Protein AF-A0A357V0J3-F1 (afdb_monomer_lite)

pLDDT: mean 96.47, std 3.61, range [70.94, 98.75]

Structure (mmCIF, N/CA/C/O backbone):
data_AF-A0A357V0J3-F1
#
_entry.id   AF-A0A357V0J3-F1
#
loop_
_atom_site.group_PDB
_atom_site.id
_atom_site.type_symbol
_atom_site.label_atom_id
_atom_site.label_alt_id
_atom_site.label_comp_id
_atom_site.label_asym_id
_atom_site.label_entity_i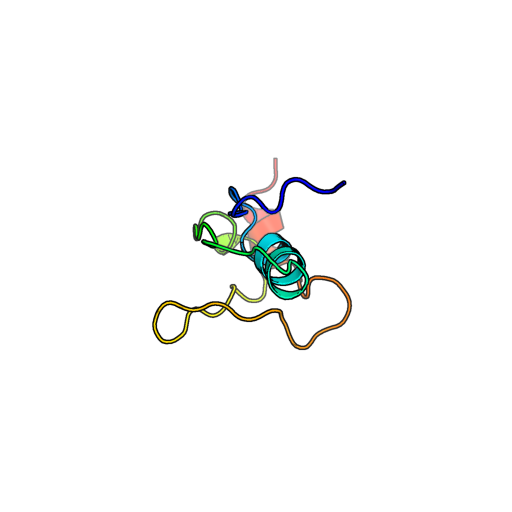d
_atom_site.label_seq_id
_atom_site.pdbx_PDB_ins_code
_atom_site.Cartn_x
_atom_site.Cartn_y
_atom_site.Cartn_z
_atom_site.occupancy
_atom_site.B_iso_or_equiv
_atom_site.auth_seq_id
_atom_site.auth_comp_id
_atom_site.auth_asym_id
_atom_site.auth_atom_id
_atom_site.pdbx_PDB_model_num
ATOM 1 N N . ALA A 1 1 ? 6.255 -5.158 -28.559 1.00 70.94 1 ALA A N 1
ATOM 2 C CA . ALA A 1 1 ? 7.244 -5.223 -27.460 1.00 70.94 1 ALA A CA 1
ATOM 3 C C . ALA A 1 1 ? 6.737 -4.387 -26.284 1.00 70.94 1 ALA A C 1
ATOM 5 O O . ALA A 1 1 ? 5.924 -3.501 -26.524 1.00 70.94 1 ALA A O 1
ATOM 6 N N . ALA A 1 2 ? 7.163 -4.670 -25.047 1.00 87.69 2 ALA A N 1
ATOM 7 C CA . ALA A 1 2 ? 6.822 -3.851 -23.876 1.00 87.69 2 ALA A CA 1
ATOM 8 C C . ALA A 1 2 ? 7.659 -2.554 -23.841 1.00 87.69 2 ALA A C 1
ATOM 10 O O . ALA A 1 2 ? 8.781 -2.542 -24.337 1.00 87.69 2 ALA A O 1
ATOM 11 N N . ALA A 1 3 ? 7.122 -1.470 -23.267 1.00 93.88 3 ALA A N 1
ATOM 12 C CA . ALA A 1 3 ? 7.736 -0.133 -23.319 1.00 93.88 3 ALA A CA 1
ATOM 13 C C . ALA A 1 3 ? 8.837 0.129 -22.266 1.00 93.88 3 ALA A C 1
ATOM 15 O O . ALA A 1 3 ? 9.522 1.140 -22.359 1.00 93.88 3 ALA A O 1
ATOM 16 N N . HIS A 1 4 ? 9.007 -0.754 -21.271 1.00 94.31 4 HIS A N 1
ATOM 17 C CA . HIS A 1 4 ? 10.030 -0.659 -20.211 1.00 94.31 4 HIS A CA 1
ATOM 18 C C . HIS A 1 4 ? 10.088 0.687 -19.459 1.00 94.31 4 HIS A C 1
ATOM 20 O O . HIS A 1 4 ? 11.143 1.088 -18.970 1.00 94.31 4 HIS A O 1
ATOM 26 N N . LEU A 1 5 ? 8.955 1.381 -19.345 1.00 98.00 5 LEU A N 1
ATOM 27 C CA . LEU A 1 5 ? 8.889 2.655 -18.636 1.00 98.00 5 LEU A CA 1
ATOM 28 C C . LEU A 1 5 ? 8.908 2.447 -17.109 1.00 98.00 5 LEU A C 1
ATOM 30 O O . LEU A 1 5 ? 8.320 1.467 -16.629 1.00 98.00 5 LEU A O 1
ATOM 34 N N . PRO A 1 6 ? 9.544 3.357 -16.341 1.00 98.44 6 PRO A N 1
ATOM 35 C CA . PRO A 1 6 ? 9.459 3.360 -14.884 1.00 98.44 6 PRO A CA 1
ATOM 36 C C . PRO A 1 6 ? 8.004 3.463 -14.414 1.00 98.44 6 PRO A C 1
ATOM 38 O O . PRO A 1 6 ? 7.244 4.288 -14.922 1.00 98.44 6 PRO A O 1
ATOM 41 N N . LEU A 1 7 ? 7.628 2.639 -13.438 1.00 98.50 7 LEU A N 1
ATOM 42 C CA . LEU A 1 7 ? 6.278 2.573 -12.886 1.00 98.50 7 LEU A CA 1
ATOM 43 C C . LEU A 1 7 ? 6.312 2.911 -11.397 1.00 98.50 7 LEU A C 1
ATOM 45 O O . LEU A 1 7 ? 6.932 2.203 -10.605 1.00 98.50 7 LEU A O 1
ATOM 49 N N . SER A 1 8 ? 5.614 3.978 -11.026 1.00 98.75 8 SER A N 1
ATOM 50 C CA . SER A 1 8 ? 5.297 4.310 -9.634 1.00 98.75 8 SER A CA 1
ATOM 51 C C . SER A 1 8 ? 3.838 3.967 -9.327 1.00 98.75 8 SER A C 1
ATOM 53 O O . SER A 1 8 ? 3.042 3.773 -10.247 1.00 98.75 8 SER A O 1
ATOM 55 N N . SER A 1 9 ? 3.478 3.906 -8.049 1.00 98.56 9 SER A N 1
ATOM 56 C CA . SER A 1 9 ? 2.080 3.784 -7.620 1.00 98.56 9 SER A CA 1
ATOM 57 C C . SER A 1 9 ? 1.482 5.133 -7.221 1.00 98.56 9 SER A C 1
ATOM 59 O O . SER A 1 9 ? 2.219 6.084 -6.965 1.00 98.56 9 SER A O 1
ATOM 61 N N . HIS A 1 10 ? 0.150 5.186 -7.137 1.00 98.75 10 HIS A N 1
ATOM 62 C CA . HIS A 1 10 ? -0.592 6.301 -6.553 1.00 98.75 10 HIS A CA 1
ATOM 63 C C . HIS A 1 10 ? -1.617 5.756 -5.548 1.00 98.75 10 HIS A C 1
ATOM 65 O O . HIS A 1 10 ? -2.440 4.911 -5.911 1.00 98.75 10 HIS A O 1
ATOM 71 N N . LEU A 1 11 ? -1.549 6.240 -4.308 1.00 98.00 11 LEU A N 1
ATOM 72 C CA . LEU A 1 11 ? -2.322 5.820 -3.138 1.00 98.00 11 LEU A CA 1
ATOM 73 C C . LEU A 1 11 ? -2.199 4.316 -2.820 1.00 98.00 11 LEU A C 1
ATOM 75 O O . LEU A 1 11 ? -1.315 3.605 -3.314 1.00 98.00 11 LEU A O 1
ATOM 79 N N . TYR A 1 12 ? -3.092 3.853 -1.939 1.00 97.75 12 TYR A N 1
ATOM 80 C CA . TYR A 1 12 ? -3.232 2.461 -1.504 1.00 97.75 12 TYR A CA 1
ATOM 81 C C . TYR A 1 12 ? -1.886 1.799 -1.172 1.00 97.75 12 TYR A C 1
ATOM 83 O O . TYR A 1 12 ? -1.574 0.754 -1.753 1.00 97.75 12 TYR A O 1
ATOM 91 N N . PRO A 1 13 ? -1.037 2.409 -0.324 1.00 97.81 13 PRO A N 1
ATOM 92 C CA . PRO A 1 13 ? 0.335 1.950 -0.130 1.00 97.81 13 PRO A CA 1
ATOM 93 C C . PRO A 1 13 ? 0.416 0.481 0.315 1.00 97.81 13 PRO A C 1
ATOM 95 O O . PRO A 1 13 ? 1.316 -0.238 -0.122 1.00 97.81 13 PRO A O 1
ATOM 98 N N . GLU A 1 14 ? -0.565 0.003 1.083 1.00 97.25 14 GLU A N 1
ATOM 99 C CA . GLU A 1 14 ? -0.686 -1.380 1.560 1.00 97.25 14 GLU A CA 1
ATOM 100 C C . GLU A 1 14 ? -0.852 -2.383 0.412 1.00 97.25 14 GLU A C 1
ATOM 102 O O . GLU A 1 14 ? -0.355 -3.499 0.481 1.00 97.25 14 GLU A O 1
ATOM 107 N N . ILE A 1 15 ? -1.519 -1.990 -0.676 1.00 97.50 15 ILE A N 1
ATOM 108 C CA . ILE A 1 15 ? -1.727 -2.835 -1.862 1.00 97.50 15 ILE A CA 1
ATOM 109 C C . ILE A 1 15 ? -0.585 -2.614 -2.858 1.00 97.50 15 ILE A C 1
ATOM 111 O O . ILE A 1 15 ? -0.001 -3.557 -3.401 1.00 97.50 15 ILE A O 1
ATOM 115 N N . SER A 1 16 ? -0.240 -1.348 -3.081 1.00 98.31 16 SER A N 1
ATOM 116 C CA . SER A 1 16 ? 0.778 -0.904 -4.026 1.00 98.31 16 SER A CA 1
ATOM 117 C C . SER A 1 16 ? 2.154 -1.494 -3.722 1.00 98.31 16 SER A C 1
ATOM 119 O O . SER A 1 16 ? 2.880 -1.832 -4.656 1.00 98.31 16 SER A O 1
ATOM 121 N N . VAL A 1 17 ? 2.511 -1.703 -2.448 1.00 98.12 17 VAL A N 1
ATOM 122 C CA . VAL A 1 17 ? 3.794 -2.321 -2.075 1.00 98.12 17 VAL A CA 1
ATOM 123 C C . VAL A 1 17 ? 3.934 -3.747 -2.626 1.00 98.12 17 VAL A C 1
ATOM 125 O O . VAL A 1 17 ? 5.012 -4.112 -3.098 1.00 98.12 17 VAL A O 1
ATOM 128 N N . HIS A 1 18 ? 2.848 -4.530 -2.663 1.00 98.12 18 HIS A N 1
ATOM 129 C CA . HIS A 1 18 ? 2.846 -5.877 -3.246 1.00 98.12 18 HIS A CA 1
ATOM 130 C C . HIS A 1 18 ? 3.008 -5.816 -4.771 1.00 98.12 18 HIS A C 1
ATOM 132 O O . HIS A 1 18 ? 3.831 -6.533 -5.345 1.00 98.12 18 HIS A O 1
ATOM 138 N N . LEU A 1 19 ? 2.260 -4.926 -5.433 1.00 98.19 19 LEU A N 1
ATOM 139 C CA . LEU A 1 19 ? 2.311 -4.764 -6.889 1.00 98.19 19 LEU A CA 1
ATOM 140 C C . LEU A 1 19 ? 3.684 -4.273 -7.358 1.00 98.19 19 LEU A C 1
ATOM 142 O O . LEU A 1 19 ? 4.252 -4.814 -8.310 1.00 98.19 19 LEU A O 1
ATOM 146 N N . LEU A 1 20 ? 4.257 -3.286 -6.669 1.00 98.44 20 LEU A N 1
ATOM 147 C CA . LEU A 1 20 ? 5.586 -2.774 -6.983 1.00 98.44 20 LEU A CA 1
ATOM 148 C C . LEU A 1 20 ? 6.668 -3.815 -6.705 1.00 98.44 20 LEU A C 1
ATOM 150 O O . LEU A 1 20 ? 7.571 -3.945 -7.526 1.00 98.44 20 LEU A O 1
ATOM 154 N N . ALA A 1 21 ? 6.572 -4.612 -5.635 1.00 97.56 21 ALA A N 1
ATOM 155 C CA . ALA A 1 21 ? 7.525 -5.695 -5.376 1.00 97.56 21 ALA A CA 1
ATOM 156 C C . ALA A 1 21 ? 7.617 -6.694 -6.547 1.00 97.56 21 ALA A C 1
ATOM 158 O O . ALA A 1 21 ? 8.713 -7.152 -6.876 1.00 97.56 21 ALA A O 1
ATOM 159 N N . ALA A 1 22 ? 6.496 -6.962 -7.224 1.00 97.25 22 ALA A N 1
ATOM 160 C CA . ALA A 1 22 ? 6.429 -7.815 -8.410 1.00 97.25 22 ALA A CA 1
ATOM 161 C C . ALA A 1 22 ? 6.727 -7.088 -9.740 1.00 97.25 22 ALA A C 1
ATOM 163 O O . ALA A 1 22 ? 6.841 -7.739 -10.778 1.00 97.25 22 ALA A O 1
ATOM 164 N N . THR A 1 23 ? 6.865 -5.757 -9.742 1.00 98.00 23 THR A N 1
ATOM 165 C CA . THR A 1 23 ? 7.053 -4.958 -10.963 1.00 98.00 23 THR A CA 1
ATOM 166 C C . THR A 1 23 ? 8.544 -4.776 -11.286 1.00 98.00 23 THR A C 1
ATOM 168 O O . THR A 1 23 ? 9.266 -4.143 -10.509 1.00 98.00 23 THR A O 1
ATOM 171 N N . PRO A 1 24 ? 9.038 -5.254 -12.451 1.00 97.25 24 PRO A N 1
ATOM 172 C CA . PRO A 1 24 ? 10.453 -5.124 -12.818 1.00 97.25 24 PRO A CA 1
ATOM 173 C C . PRO A 1 24 ? 10.928 -3.678 -13.004 1.00 97.25 24 PRO A C 1
ATOM 175 O O . PRO A 1 24 ? 12.089 -3.382 -12.745 1.00 97.25 24 PRO A O 1
ATOM 178 N N . THR A 1 25 ? 10.042 -2.776 -13.438 1.00 98.00 25 THR A N 1
ATOM 179 C CA .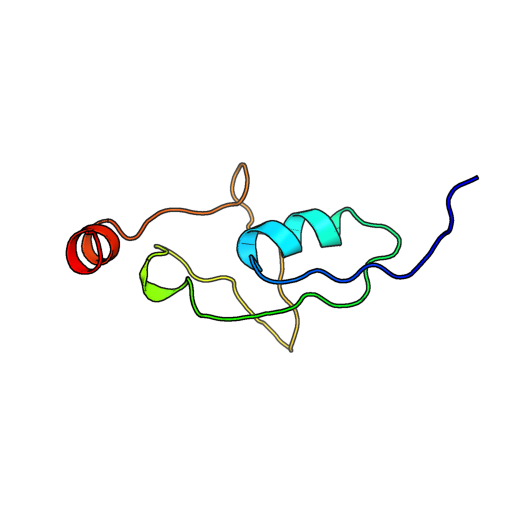 THR A 1 25 ? 10.341 -1.349 -13.650 1.00 98.00 25 THR A CA 1
ATOM 180 C C . THR A 1 25 ? 9.851 -0.458 -12.506 1.00 98.00 25 THR A C 1
ATOM 182 O O . THR A 1 25 ? 9.632 0.735 -12.715 1.00 98.00 25 THR A O 1
ATOM 185 N N . ARG A 1 26 ? 9.654 -1.016 -11.299 1.00 98.19 26 ARG A N 1
ATOM 186 C CA . ARG A 1 26 ? 9.216 -0.243 -10.127 1.00 98.19 26 ARG A CA 1
ATOM 187 C C . ARG A 1 26 ? 10.122 0.971 -9.903 1.00 98.19 26 ARG A C 1
ATOM 189 O O . ARG A 1 26 ? 11.343 0.866 -10.011 1.00 98.19 26 ARG A O 1
ATOM 196 N N . HIS A 1 27 ? 9.515 2.101 -9.577 1.00 98.19 27 HIS A N 1
ATOM 197 C CA . HIS A 1 27 ? 10.204 3.365 -9.361 1.00 98.19 27 HIS A CA 1
ATOM 198 C C . HIS A 1 27 ? 9.951 3.863 -7.937 1.00 98.19 27 HIS A C 1
ATOM 200 O O . HIS A 1 27 ? 10.728 3.523 -7.049 1.00 98.19 27 HIS A O 1
ATOM 206 N N . TRP A 1 28 ? 8.853 4.582 -7.692 1.00 98.56 28 TRP A N 1
ATOM 207 C CA . TRP A 1 28 ? 8.479 5.042 -6.352 1.00 98.56 28 TRP A CA 1
ATOM 208 C C . TRP A 1 28 ? 7.163 4.427 -5.885 1.00 98.56 28 TRP A C 1
ATOM 210 O O . TRP A 1 28 ? 6.210 4.302 -6.654 1.00 98.56 28 TRP A O 1
ATOM 220 N N . LEU A 1 29 ? 7.115 4.076 -4.604 1.00 98.62 29 LEU A N 1
ATOM 221 C CA . LEU A 1 29 ? 5.866 3.861 -3.886 1.00 98.62 29 LEU A CA 1
ATOM 222 C C . LEU A 1 29 ? 5.416 5.219 -3.346 1.00 98.62 29 LEU A C 1
ATOM 224 O O . LEU A 1 29 ? 6.165 5.853 -2.604 1.00 98.62 29 LEU A O 1
ATOM 228 N N . GLU A 1 30 ? 4.216 5.664 -3.705 1.00 98.69 30 GLU A N 1
ATOM 229 C CA . GLU A 1 30 ? 3.581 6.761 -2.975 1.00 98.69 30 GLU A CA 1
ATOM 230 C C . GLU A 1 30 ? 3.071 6.239 -1.629 1.00 98.69 30 GLU A C 1
ATOM 232 O O . GLU A 1 30 ? 2.355 5.237 -1.583 1.00 98.69 30 GLU A O 1
ATOM 237 N N . TYR A 1 31 ? 3.446 6.917 -0.546 1.00 98.25 31 TYR A N 1
ATOM 238 C CA . TYR A 1 31 ? 3.014 6.593 0.809 1.00 98.25 31 TYR A CA 1
ATOM 239 C C . TYR A 1 31 ? 2.162 7.726 1.380 1.00 98.25 31 TYR A C 1
ATOM 241 O O . TYR A 1 31 ? 2.551 8.894 1.323 1.00 98.25 31 TYR A O 1
ATOM 249 N N . VAL A 1 32 ? 1.021 7.349 1.953 1.00 97.69 32 VAL A N 1
ATOM 250 C CA . VAL A 1 32 ? 0.129 8.193 2.751 1.00 97.69 32 VAL A CA 1
ATOM 251 C C . VAL A 1 32 ? -0.414 7.356 3.908 1.00 97.69 32 VAL A C 1
ATOM 253 O O . VAL A 1 32 ? -0.651 6.165 3.742 1.00 97.69 32 VAL A O 1
ATOM 256 N N . ASP A 1 33 ? -0.649 7.974 5.058 1.00 96.75 33 ASP A N 1
ATOM 257 C CA . ASP A 1 33 ? -1.117 7.324 6.292 1.00 96.75 33 ASP A CA 1
ATOM 258 C C . ASP A 1 33 ? -2.647 7.388 6.469 1.00 96.75 33 ASP A C 1
ATOM 260 O O . ASP A 1 33 ? -3.197 7.019 7.505 1.00 96.75 33 ASP A O 1
ATOM 264 N N . TRP A 1 34 ? -3.375 7.860 5.455 1.00 97.69 34 TRP A N 1
ATOM 265 C CA . TRP A 1 34 ? -4.787 8.236 5.588 1.00 97.69 34 TRP A CA 1
ATOM 266 C C . TRP A 1 34 ? -5.706 7.084 6.002 1.00 97.69 34 TRP A C 1
ATOM 268 O O . TRP A 1 34 ? -6.705 7.316 6.682 1.00 97.69 34 TRP A O 1
ATOM 278 N N . ALA A 1 35 ? -5.392 5.857 5.577 1.00 96.94 35 ALA A N 1
ATOM 279 C CA . ALA A 1 35 ? -6.174 4.667 5.898 1.00 96.94 35 ALA A CA 1
ATOM 280 C C . ALA A 1 35 ? -5.764 4.021 7.231 1.00 96.94 35 ALA A C 1
ATOM 282 O O . ALA A 1 35 ? -6.559 3.273 7.797 1.00 96.94 35 ALA A O 1
ATOM 283 N N . GLU A 1 36 ? -4.583 4.337 7.777 1.00 97.31 36 GLU A N 1
ATOM 284 C CA . GLU A 1 36 ? -4.069 3.729 9.012 1.00 97.31 36 GLU A CA 1
ATOM 285 C C . GLU A 1 36 ? -5.062 3.742 10.187 1.00 97.31 36 GLU A C 1
ATOM 287 O O . GLU A 1 36 ? -5.143 2.728 10.881 1.00 97.31 36 GLU A O 1
ATOM 292 N N . PRO A 1 37 ? -5.888 4.792 10.409 1.00 97.38 37 PRO A N 1
ATOM 293 C CA . PRO A 1 37 ? -6.838 4.806 11.520 1.00 97.38 37 PRO A CA 1
ATOM 294 C C . PRO A 1 37 ? -7.861 3.664 11.520 1.00 97.38 37 PRO A C 1
ATOM 296 O O . PRO A 1 37 ? -8.394 3.357 12.585 1.00 97.38 37 PRO A O 1
ATOM 299 N N . ILE A 1 38 ? -8.164 3.062 10.363 1.00 98.06 38 ILE A N 1
ATOM 30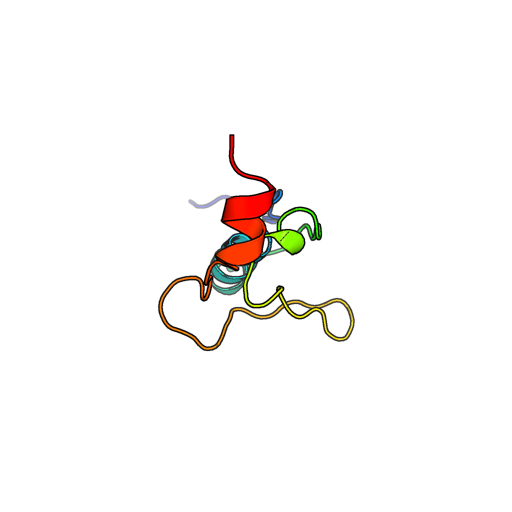0 C CA . ILE A 1 38 ? -9.123 1.949 10.239 1.00 98.06 38 ILE A CA 1
ATOM 301 C C . ILE A 1 38 ? -8.449 0.586 10.043 1.00 98.06 38 ILE A C 1
ATOM 303 O O . ILE A 1 38 ? -9.145 -0.427 9.988 1.00 98.06 38 ILE A O 1
ATOM 307 N N . LEU A 1 39 ? -7.119 0.531 9.972 1.00 97.69 39 LEU A N 1
ATOM 308 C CA . LEU A 1 39 ? -6.361 -0.714 9.848 1.00 97.69 39 LEU A CA 1
ATOM 309 C C . LEU A 1 39 ? -5.969 -1.241 11.234 1.00 97.69 39 LEU A C 1
ATOM 311 O O . LEU A 1 39 ? -5.668 -0.472 12.147 1.00 97.69 39 LEU A O 1
ATOM 315 N N . ALA A 1 40 ? -5.972 -2.564 11.405 1.00 97.50 40 ALA A N 1
ATOM 316 C CA . ALA A 1 40 ? -5.482 -3.206 12.625 1.00 97.50 40 ALA A CA 1
ATOM 317 C C . ALA A 1 40 ? -3.960 -3.036 12.777 1.00 97.50 40 ALA A C 1
ATOM 319 O O . ALA A 1 40 ? -3.463 -2.825 13.883 1.00 97.50 40 ALA A O 1
ATOM 320 N N . GLU A 1 41 ? -3.234 -3.087 11.658 1.00 95.62 41 GLU A N 1
ATOM 321 C CA . GLU A 1 41 ? -1.793 -2.863 11.567 1.00 95.62 41 GLU A CA 1
ATOM 322 C C . GLU A 1 41 ? -1.498 -1.941 10.375 1.00 95.62 41 GLU A C 1
ATOM 324 O O . GLU A 1 41 ? -1.954 -2.195 9.259 1.00 95.62 41 GLU A O 1
ATOM 329 N N . ALA A 1 42 ? -0.736 -0.870 10.609 1.00 95.00 42 ALA A N 1
ATOM 330 C CA . ALA A 1 42 ? -0.279 0.040 9.561 1.00 95.00 42 ALA A CA 1
ATOM 331 C C . ALA A 1 42 ? 0.883 -0.558 8.749 1.00 95.00 42 ALA A C 1
ATOM 333 O O . ALA A 1 42 ? 1.640 -1.405 9.237 1.00 95.00 42 ALA A O 1
ATOM 334 N N . LEU A 1 43 ? 1.075 -0.073 7.518 1.00 95.88 43 LEU A N 1
ATOM 335 C CA . LEU A 1 43 ? 2.231 -0.441 6.704 1.00 95.88 43 LEU A CA 1
ATOM 336 C C . LEU A 1 43 ? 3.528 0.072 7.347 1.00 95.88 43 LEU A C 1
ATOM 338 O O . LEU A 1 43 ? 3.712 1.268 7.554 1.00 95.88 43 LEU A O 1
ATOM 342 N N . SER A 1 44 ? 4.469 -0.833 7.615 1.00 93.75 44 SER A N 1
ATOM 343 C CA . SER A 1 44 ? 5.751 -0.454 8.213 1.00 93.75 44 SER A CA 1
ATOM 344 C C . SER A 1 44 ? 6.667 0.259 7.214 1.00 93.75 44 SER A C 1
ATOM 346 O O . SER A 1 44 ? 7.017 -0.293 6.165 1.00 93.75 44 SER A O 1
ATOM 348 N N . VAL A 1 45 ? 7.121 1.459 7.589 1.00 95.88 45 VAL A N 1
ATOM 349 C CA . VAL A 1 45 ? 8.143 2.231 6.872 1.00 95.88 45 VAL A CA 1
ATOM 350 C C . VAL A 1 45 ? 9.447 2.195 7.664 1.00 95.88 45 VAL A C 1
ATOM 352 O O . VAL A 1 45 ? 9.553 2.763 8.748 1.00 95.88 45 VAL A O 1
ATOM 355 N N . THR A 1 46 ? 10.478 1.548 7.121 1.00 96.88 46 THR A N 1
ATOM 356 C CA . THR A 1 46 ? 11.804 1.460 7.755 1.00 96.88 46 THR A CA 1
ATOM 357 C C . THR A 1 46 ? 12.872 1.976 6.801 1.00 96.88 46 THR A C 1
ATOM 359 O O . THR A 1 46 ? 13.022 1.474 5.689 1.00 96.88 46 THR A O 1
ATOM 362 N N . GLY A 1 47 ? 13.621 3.000 7.221 1.00 97.19 47 GLY A N 1
ATOM 363 C CA . GLY A 1 47 ? 14.676 3.596 6.393 1.00 97.19 47 GLY A CA 1
ATOM 364 C C . GLY A 1 47 ? 14.164 4.134 5.051 1.00 97.19 47 GLY A C 1
ATOM 365 O O . GLY A 1 47 ? 14.843 3.982 4.040 1.00 97.19 47 GLY A O 1
ATOM 366 N N . GLY A 1 48 ? 12.945 4.683 5.023 1.00 96.62 48 GLY A N 1
ATOM 367 C CA . GLY A 1 48 ? 12.305 5.199 3.805 1.00 96.62 48 GLY A CA 1
ATOM 368 C C . GLY A 1 48 ? 11.773 4.128 2.846 1.00 96.62 48 GLY A C 1
ATOM 369 O O . GLY A 1 48 ? 11.394 4.460 1.729 1.00 96.62 48 GLY A O 1
ATOM 370 N N . HIS A 1 49 ?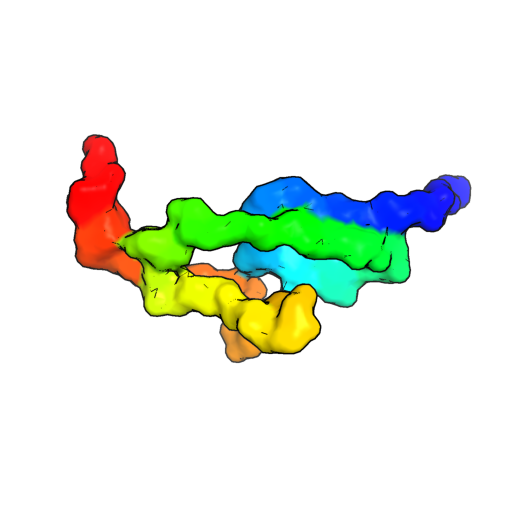 11.741 2.857 3.256 1.00 97.31 49 HIS A N 1
ATOM 371 C CA . HIS A 1 49 ? 11.254 1.751 2.436 1.00 97.31 49 HIS A CA 1
ATOM 372 C C . HIS A 1 49 ? 10.090 1.036 3.120 1.00 97.31 49 HIS A C 1
ATOM 374 O O . HIS A 1 49 ? 10.113 0.816 4.331 1.00 97.31 49 HIS A O 1
ATOM 380 N N . CYS A 1 50 ? 9.113 0.620 2.318 1.00 97.25 50 CYS A N 1
ATOM 381 C CA . CYS A 1 50 ? 8.038 -0.274 2.740 1.00 97.25 50 CYS A CA 1
ATOM 382 C C . CYS A 1 50 ? 8.328 -1.699 2.260 1.00 97.25 50 CYS A C 1
ATOM 384 O O . CYS A 1 50 ? 9.016 -1.896 1.252 1.00 97.25 50 CYS A O 1
ATOM 386 N N . ARG A 1 51 ? 7.780 -2.698 2.953 1.00 95.50 51 ARG A N 1
ATOM 387 C CA . ARG A 1 51 ? 7.823 -4.102 2.524 1.00 95.50 51 ARG A CA 1
ATOM 388 C C . ARG A 1 51 ? 6.407 -4.678 2.511 1.00 95.50 51 ARG A C 1
ATOM 390 O O . ARG A 1 51 ? 5.620 -4.293 3.373 1.00 95.50 51 ARG A O 1
ATOM 397 N N . PRO A 1 52 ? 6.085 -5.580 1.566 1.00 95.62 52 PRO A N 1
ATOM 398 C CA . PRO A 1 52 ? 4.846 -6.347 1.622 1.00 95.62 52 PRO A CA 1
ATOM 399 C C . PRO A 1 52 ? 4.711 -7.086 2.955 1.00 95.62 52 PRO A C 1
ATOM 401 O O . PRO A 1 52 ? 5.719 -7.495 3.536 1.00 95.62 52 PRO A O 1
ATOM 404 N N . ALA A 1 53 ? 3.479 -7.264 3.426 1.00 92.44 53 ALA A N 1
ATOM 405 C CA . ALA A 1 53 ? 3.226 -8.005 4.653 1.00 92.44 53 ALA A CA 1
ATOM 406 C C . ALA A 1 53 ? 3.572 -9.494 4.479 1.00 92.44 53 ALA A C 1
ATOM 408 O O . ALA A 1 53 ? 3.227 -10.108 3.469 1.00 92.44 53 ALA A O 1
ATOM 409 N N . GLU A 1 54 ? 4.172 -10.101 5.504 1.00 93.62 54 GLU A N 1
ATOM 410 C CA . GLU A 1 54 ? 4.416 -11.552 5.590 1.00 93.62 54 GLU A CA 1
ATOM 411 C C . GLU A 1 54 ? 3.145 -12.294 6.063 1.00 93.62 54 GLU A C 1
ATOM 413 O O . GLU A 1 54 ? 3.167 -13.114 6.981 1.00 93.62 54 GLU A O 1
ATOM 418 N N . LYS A 1 55 ? 2.001 -11.953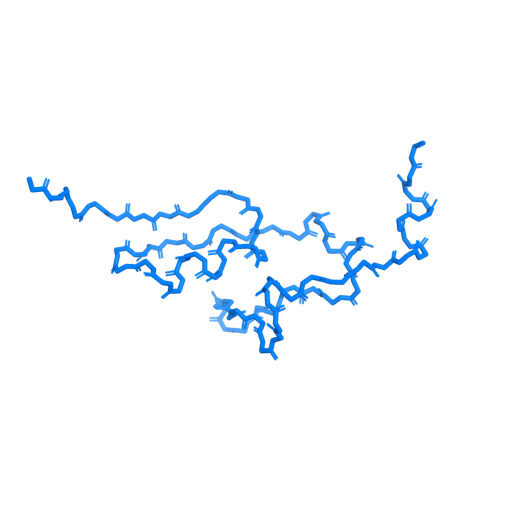 5.458 1.00 93.69 55 LYS A N 1
ATOM 419 C CA . LYS A 1 55 ? 0.672 -12.527 5.712 1.00 93.69 55 LYS A CA 1
ATOM 420 C C . LYS A 1 55 ? 0.014 -12.888 4.369 1.00 93.69 55 LYS A C 1
ATOM 422 O O . LYS A 1 55 ? 0.316 -12.252 3.359 1.00 93.69 55 LYS A O 1
ATOM 427 N N . PRO A 1 56 ? -0.892 -13.883 4.312 1.00 95.69 56 PRO A N 1
ATOM 428 C CA . PRO A 1 56 ? -1.617 -14.202 3.083 1.00 95.69 56 PRO A CA 1
ATOM 429 C C . PRO A 1 56 ? -2.383 -13.002 2.500 1.00 95.69 56 PRO A C 1
ATOM 431 O O . PRO A 1 56 ? -2.950 -12.188 3.229 1.00 95.69 56 PRO A O 1
ATOM 434 N N . GLY A 1 57 ? -2.450 -12.924 1.169 1.00 94.94 57 GLY A N 1
ATOM 435 C CA . GLY A 1 57 ? -3.147 -11.842 0.469 1.00 94.94 57 GLY A CA 1
ATOM 436 C C . GLY A 1 57 ? -2.399 -10.509 0.551 1.00 94.94 57 GLY A C 1
ATOM 437 O O . GLY A 1 57 ? -1.194 -10.460 0.321 1.00 94.94 57 GLY A O 1
ATOM 438 N N . ILE A 1 58 ? -3.136 -9.432 0.838 1.00 95.06 58 ILE A N 1
ATOM 439 C CA . ILE A 1 58 ? -2.596 -8.067 1.000 1.00 95.06 58 ILE A CA 1
ATOM 440 C C . ILE A 1 58 ? -2.301 -7.712 2.467 1.00 95.06 58 ILE A C 1
ATOM 442 O O . ILE A 1 58 ? -1.979 -6.570 2.765 1.00 95.06 58 ILE A O 1
ATOM 446 N N . GLY A 1 59 ? -2.463 -8.662 3.398 1.00 94.75 59 GLY A N 1
ATOM 447 C CA . GLY A 1 59 ? -2.131 -8.480 4.816 1.00 94.75 59 GLY A CA 1
ATOM 448 C C . GLY A 1 59 ? -2.969 -7.455 5.590 1.00 94.75 59 GLY A C 1
ATOM 449 O O . GLY A 1 59 ? -2.622 -7.154 6.728 1.00 94.75 59 GLY A O 1
ATOM 450 N N . ILE A 1 60 ? -4.050 -6.934 5.001 1.00 95.88 60 ILE A N 1
ATOM 451 C CA . ILE A 1 60 ? -4.962 -5.990 5.654 1.00 95.88 60 ILE A CA 1
ATOM 452 C C . ILE A 1 60 ? -5.936 -6.733 6.567 1.00 95.88 60 ILE A C 1
ATOM 454 O O . ILE A 1 60 ? -6.627 -7.661 6.146 1.00 95.88 60 ILE A O 1
ATOM 458 N N . GLU A 1 61 ? -6.039 -6.231 7.791 1.00 97.31 61 GLU A N 1
ATOM 459 C CA . GLU A 1 61 ? -7.079 -6.550 8.762 1.00 97.31 61 GLU A CA 1
ATOM 460 C C . GLU A 1 61 ? -7.699 -5.229 9.242 1.00 97.31 61 GLU A C 1
ATOM 462 O O . GLU A 1 61 ? -6.997 -4.220 9.363 1.00 97.31 61 GLU A O 1
ATOM 467 N N . TRP A 1 62 ? -9.009 -5.209 9.488 1.00 97.94 62 TRP A N 1
ATOM 468 C CA . TRP A 1 62 ? -9.708 -4.006 9.941 1.00 97.94 62 TRP A CA 1
ATOM 469 C C . TRP A 1 62 ? -9.567 -3.811 11.449 1.00 97.94 62 TRP A C 1
ATOM 471 O O . TRP A 1 62 ? -9.614 -4.760 12.229 1.00 97.94 62 TRP A O 1
ATOM 481 N N . ASN A 1 63 ? -9.463 -2.556 11.872 1.00 98.31 63 ASN A N 1
ATOM 482 C CA . ASN A 1 63 ? -9.733 -2.177 13.250 1.00 98.31 63 ASN A CA 1
ATOM 483 C C . ASN A 1 63 ? -11.243 -1.969 13.403 1.00 98.31 63 ASN A C 1
ATOM 485 O O . ASN A 1 63 ? -11.734 -0.856 13.211 1.00 98.31 63 ASN A O 1
ATOM 489 N N . ASP A 1 64 ? -11.970 -3.032 13.751 1.00 98.25 64 ASP A N 1
ATOM 490 C CA . ASP A 1 64 ? -13.441 -3.026 13.814 1.00 98.25 64 ASP A CA 1
ATOM 491 C C . ASP A 1 64 ? -13.989 -1.876 14.671 1.00 98.25 64 ASP A C 1
ATOM 493 O O . ASP A 1 64 ? -14.908 -1.173 14.267 1.00 98.25 64 ASP A O 1
ATOM 497 N N . ARG A 1 65 ? -13.350 -1.580 15.812 1.00 98.31 65 ARG A N 1
ATOM 498 C CA . ARG A 1 65 ? -13.746 -0.454 16.672 1.00 98.31 65 ARG A CA 1
ATOM 499 C C . ARG A 1 65 ? -13.631 0.896 15.959 1.00 98.31 65 ARG A C 1
ATOM 501 O O . ARG A 1 65 ? -14.440 1.792 16.202 1.00 98.31 65 ARG A O 1
ATOM 508 N N . ALA A 1 66 ? -12.580 1.093 15.169 1.00 98.19 66 ALA A N 1
ATOM 509 C CA . ALA A 1 66 ? -12.392 2.325 14.417 1.00 98.19 66 ALA A CA 1
ATOM 510 C C . ALA A 1 66 ? -13.354 2.400 13.229 1.00 98.19 66 ALA A C 1
ATOM 512 O O . ALA A 1 66 ? -13.937 3.457 13.000 1.00 98.19 66 ALA A O 1
ATOM 513 N N . VAL A 1 67 ? -13.568 1.284 12.531 1.00 98.31 67 VAL A N 1
ATOM 514 C CA . VAL A 1 67 ? -14.575 1.182 11.470 1.00 98.31 67 VAL A CA 1
ATOM 515 C C . VAL A 1 67 ? -15.956 1.546 12.015 1.00 98.31 67 VAL A C 1
ATOM 517 O O . VAL A 1 67 ? -16.597 2.422 11.450 1.00 98.31 67 VAL A O 1
ATOM 520 N N . ASP A 1 68 ? -16.367 1.000 13.162 1.00 98.06 68 ASP A N 1
ATOM 521 C CA . ASP A 1 68 ? -17.642 1.343 13.810 1.00 98.06 68 ASP A CA 1
ATOM 522 C C . ASP A 1 68 ? -17.725 2.828 14.193 1.00 98.06 68 ASP A C 1
ATOM 524 O O . ASP A 1 68 ? -18.772 3.460 14.075 1.00 98.06 68 ASP A O 1
ATOM 528 N N . LYS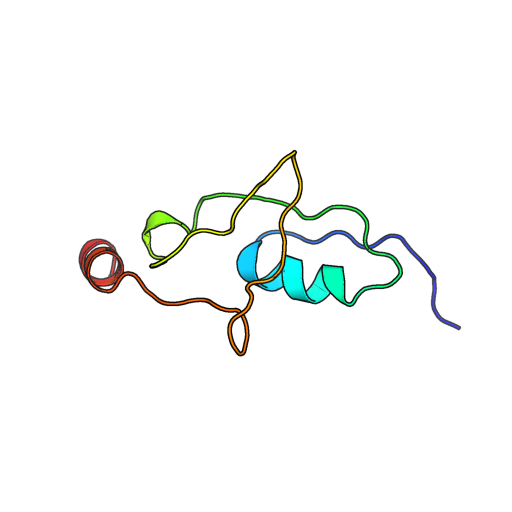 A 1 69 ? -16.615 3.413 14.659 1.00 97.94 69 LYS A N 1
ATOM 529 C CA . LYS A 1 69 ? -16.552 4.827 15.058 1.00 97.94 69 LYS A CA 1
ATOM 530 C C . LYS A 1 69 ? -16.687 5.786 13.870 1.00 97.94 69 LYS A C 1
ATOM 532 O O . LYS A 1 69 ? -17.240 6.871 14.042 1.00 97.94 69 LYS A O 1
ATOM 537 N N . TYR A 1 70 ? -16.099 5.440 12.726 1.00 97.00 70 TYR A N 1
ATOM 538 C CA . TYR A 1 70 ? -16.013 6.302 11.540 1.00 97.00 70 TYR A CA 1
ATOM 539 C C . TYR A 1 70 ? -16.986 5.903 10.420 1.00 97.00 70 TYR A C 1
ATOM 541 O O . TYR A 1 70 ? -17.042 6.587 9.399 1.00 97.00 70 TYR A O 1
ATOM 549 N N . GLY A 1 71 ? -17.729 4.810 10.604 1.00 93.50 71 GLY A N 1
ATOM 550 C CA . GLY A 1 71 ? -18.754 4.329 9.686 1.00 93.50 71 GLY A CA 1
ATOM 551 C C . GLY A 1 71 ? -19.910 5.316 9.535 1.00 93.50 71 GLY A C 1
ATOM 552 O O . GLY A 1 71 ? -20.169 6.134 10.420 1.00 93.50 71 GLY A O 1
ATOM 553 N N . VAL A 1 72 ? -20.582 5.241 8.384 1.00 91.56 72 VAL A N 1
ATOM 554 C CA . VAL A 1 72 ? -21.703 6.115 7.997 1.00 91.56 72 VAL A CA 1
ATOM 555 C C . VAL A 1 72 ? -23.029 5.385 8.137 1.00 91.56 72 VAL A C 1
ATOM 557 O O . VAL A 1 72 ? -23.073 4.199 7.740 1.00 91.56 72 VAL A O 1
#

Radius of gyration: 14.19 Å; chains: 1; bounding box: 36×22×44 Å

Foldseek 3Di:
DDPLEADEDDDPLLQRQVVLVPDPRYDYYDDDCVCVLFWPDGFDQDPNDTHQDPDPDSPTDTPVVSCVVPPD

Secondary structure (DSSP, 8-state):
------B---S-HHHHHHHHHH-TTB-------TTGGGBSSPPPEETTEE---SSSTT---B-HHHHHHH--

Sequence (72 aa):
AAAHLPLSSHLYPEISVHLLAATPTRHWLEYVDWAEPILAEALSVTGGHCRPAEKPGIGIEWNDRAVDKYGV